Protein AF-A0A972ICA1-F1 (afdb_monomer_lite)

pLDDT: mean 73.64, std 11.97, range [53.56, 96.12]

Structure (mmCIF, N/CA/C/O backbone):
data_AF-A0A972ICA1-F1
#
_entry.id   AF-A0A972ICA1-F1
#
loop_
_atom_site.group_PDB
_atom_site.id
_atom_site.type_symbol
_atom_site.label_atom_id
_atom_site.label_alt_id
_atom_site.label_comp_id
_atom_site.label_asym_id
_atom_site.label_entity_id
_atom_site.label_seq_id
_atom_site.pdbx_PDB_ins_code
_atom_site.Cartn_x
_atom_site.Cartn_y
_atom_site.Cartn_z
_atom_site.occupancy
_atom_site.B_iso_or_equiv
_atom_site.auth_seq_id
_atom_site.auth_comp_id
_atom_site.auth_asym_id
_atom_site.auth_atom_id
_atom_site.pdbx_PDB_model_num
ATOM 1 N N . MET A 1 1 ? -33.301 -0.607 21.156 1.00 61.41 1 MET A N 1
ATOM 2 C CA . MET A 1 1 ? -32.364 0.360 20.544 1.00 61.41 1 MET A CA 1
ATOM 3 C C . MET A 1 1 ? -30.960 -0.072 20.928 1.00 61.41 1 MET A C 1
ATOM 5 O O . MET A 1 1 ? -30.749 -0.382 22.090 1.00 61.41 1 MET A O 1
ATOM 9 N N . ILE A 1 2 ? -30.044 -0.222 19.971 1.00 66.94 2 ILE A N 1
ATOM 10 C CA . ILE A 1 2 ? -28.656 -0.605 20.271 1.00 66.94 2 ILE A CA 1
ATOM 11 C C . ILE A 1 2 ? -27.937 0.642 20.794 1.00 66.94 2 ILE A C 1
ATOM 13 O O . ILE A 1 2 ? -27.804 1.620 20.060 1.00 66.94 2 ILE A O 1
ATOM 17 N N . ASP A 1 3 ? -27.471 0.613 22.042 1.00 67.50 3 ASP A N 1
ATOM 18 C CA . ASP A 1 3 ? -26.707 1.711 22.643 1.00 67.50 3 ASP A CA 1
ATOM 19 C C . ASP A 1 3 ? -25.271 1.762 22.101 1.00 67.50 3 ASP A C 1
ATOM 21 O O . ASP A 1 3 ? -24.304 1.311 22.724 1.00 67.50 3 ASP A O 1
ATOM 25 N N . PHE A 1 4 ? -25.122 2.354 20.917 1.00 67.06 4 PHE A N 1
ATOM 26 C CA . PHE A 1 4 ? -23.823 2.642 20.303 1.00 67.06 4 PHE A CA 1
ATOM 27 C C . PHE A 1 4 ? -22.940 3.530 21.192 1.00 67.06 4 PHE A C 1
ATOM 29 O O . PHE A 1 4 ? -21.721 3.363 21.241 1.00 67.06 4 PHE A O 1
ATOM 36 N N . ILE A 1 5 ? -23.553 4.447 21.945 1.00 72.75 5 ILE A N 1
ATOM 37 C CA . ILE A 1 5 ? -22.837 5.433 22.762 1.00 72.75 5 ILE A CA 1
ATOM 38 C C . ILE A 1 5 ? -22.186 4.813 24.006 1.00 72.75 5 ILE A C 1
ATOM 40 O O . ILE A 1 5 ? -21.096 5.242 24.409 1.00 72.75 5 ILE A O 1
ATOM 44 N N . ALA A 1 6 ? -22.805 3.770 24.572 1.00 75.31 6 ALA A N 1
ATOM 45 C CA . ALA A 1 6 ? -22.279 3.031 25.718 1.00 75.31 6 ALA A CA 1
ATOM 46 C C . ALA A 1 6 ? -21.074 2.161 25.325 1.00 75.31 6 ALA A C 1
ATOM 48 O O . ALA A 1 6 ? -20.125 2.019 26.094 1.00 75.31 6 ALA A O 1
ATOM 49 N N . LYS A 1 7 ? -21.070 1.628 24.095 1.00 78.69 7 LYS A N 1
ATOM 50 C CA . LYS A 1 7 ? -20.014 0.741 23.582 1.00 78.69 7 LYS A CA 1
ATOM 51 C C . LYS A 1 7 ? -19.014 1.422 22.647 1.00 78.69 7 LYS A C 1
ATOM 53 O O . LYS A 1 7 ? -18.225 0.725 22.016 1.00 78.69 7 LYS A O 1
ATOM 58 N N . ARG A 1 8 ? -18.971 2.762 22.595 1.00 79.94 8 ARG A N 1
ATOM 59 C CA . ARG A 1 8 ? -18.095 3.521 21.674 1.00 79.94 8 ARG A CA 1
ATOM 60 C C . ARG A 1 8 ? -16.644 3.026 21.669 1.00 79.94 8 ARG A C 1
ATOM 62 O O . ARG A 1 8 ? -16.030 2.929 20.617 1.00 79.94 8 ARG A O 1
ATOM 69 N N . LYS A 1 9 ? -16.113 2.667 22.847 1.00 82.56 9 LYS A N 1
ATOM 70 C CA . LYS A 1 9 ? -14.733 2.188 23.012 1.00 82.56 9 LYS A CA 1
ATOM 71 C C . LYS A 1 9 ? -14.476 0.900 22.227 1.00 82.56 9 LYS A C 1
ATOM 73 O O . LYS A 1 9 ? -13.418 0.773 21.631 1.00 82.56 9 LYS A O 1
ATOM 78 N N . VAL A 1 10 ? -15.446 -0.014 22.180 1.00 85.50 10 VAL A N 1
ATOM 79 C CA . VAL A 1 10 ? -15.333 -1.276 21.432 1.00 85.50 10 VAL A CA 1
ATOM 80 C C . VAL A 1 10 ? -15.249 -0.998 19.933 1.00 85.50 10 VAL A C 1
ATOM 82 O O . VAL A 1 10 ? -14.373 -1.534 19.265 1.00 85.50 10 VAL A O 1
ATOM 85 N N . PHE A 1 11 ? -16.092 -0.101 19.419 1.00 86.69 11 PHE A N 1
ATOM 86 C CA . PHE A 1 11 ? -16.052 0.291 18.009 1.00 86.69 11 PHE A CA 1
ATOM 87 C C . PHE A 1 11 ? -14.747 1.007 17.645 1.00 86.69 11 PHE A C 1
ATOM 89 O O . PHE A 1 11 ? -14.160 0.693 16.616 1.00 86.69 11 PHE A O 1
ATOM 96 N N . TYR A 1 12 ? -14.236 1.891 18.508 1.00 88.69 12 TYR A N 1
ATOM 97 C CA . TYR A 1 12 ? -12.927 2.515 18.288 1.00 88.69 12 TYR A CA 1
ATOM 98 C C . TYR A 1 12 ? -11.781 1.500 18.289 1.00 88.69 12 TYR A C 1
ATOM 100 O O . TYR A 1 12 ? -10.899 1.594 17.440 1.00 88.69 12 TYR A O 1
ATOM 108 N N . ILE A 1 13 ? -11.798 0.519 19.197 1.00 93.00 13 ILE A N 1
ATOM 109 C CA . ILE A 1 13 ? -10.777 -0.537 19.242 1.00 93.00 13 ILE A CA 1
ATOM 110 C C . ILE A 1 13 ? -10.806 -1.364 17.956 1.00 93.00 13 ILE A C 1
ATOM 112 O O . ILE A 1 13 ? -9.757 -1.577 17.358 1.00 93.00 13 ILE A O 1
ATOM 116 N N . ILE A 1 14 ? -11.989 -1.783 17.498 1.00 93.00 14 ILE A N 1
ATOM 117 C CA . ILE A 1 14 ? -12.127 -2.544 16.249 1.00 93.00 14 ILE A CA 1
ATOM 118 C C . ILE A 1 14 ? -11.581 -1.737 15.065 1.00 93.00 14 ILE A C 1
ATOM 120 O O . ILE A 1 14 ? -10.787 -2.262 14.288 1.00 93.00 14 ILE A O 1
ATOM 124 N N . SER A 1 15 ? -11.933 -0.452 14.960 1.00 92.69 15 SER A N 1
ATOM 125 C CA . SER A 1 15 ? -11.404 0.419 13.907 1.00 92.69 15 SER A CA 1
ATOM 126 C C . SER A 1 15 ? -9.880 0.533 13.962 1.00 92.69 15 SER A C 1
ATOM 128 O O . SER A 1 15 ? -9.226 0.403 12.932 1.00 92.69 15 SER A O 1
ATOM 130 N N . ILE A 1 16 ? -9.296 0.721 15.150 1.00 95.56 16 ILE A N 1
ATOM 131 C CA . ILE A 1 16 ? -7.837 0.791 15.32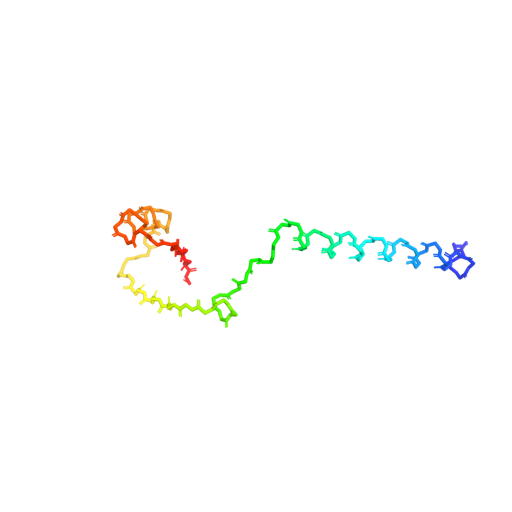1 1.00 95.56 16 ILE A CA 1
ATOM 132 C C . ILE A 1 16 ? -7.171 -0.516 14.886 1.00 95.56 16 ILE A C 1
ATOM 134 O O . ILE A 1 16 ? -6.157 -0.474 14.195 1.00 95.56 16 ILE A O 1
ATOM 138 N N . VAL A 1 17 ? -7.741 -1.668 15.244 1.00 96.12 17 VAL A N 1
ATOM 139 C CA . VAL A 1 17 ? -7.203 -2.982 14.859 1.00 96.12 17 VAL A CA 1
ATOM 140 C C . VAL A 1 17 ? -7.223 -3.163 13.342 1.00 96.12 17 VAL A C 1
ATOM 142 O O . VAL A 1 17 ? -6.231 -3.613 12.776 1.00 96.12 17 VAL A O 1
ATOM 145 N N . ILE A 1 18 ? -8.310 -2.772 12.670 1.00 95.19 18 ILE A N 1
ATOM 146 C CA . ILE A 1 18 ? -8.417 -2.856 11.205 1.00 95.19 18 ILE A CA 1
ATOM 147 C C . ILE A 1 18 ? -7.372 -1.960 10.531 1.00 95.19 18 ILE A C 1
ATOM 149 O O . ILE A 1 18 ? -6.680 -2.403 9.616 1.00 95.19 18 ILE A O 1
ATOM 153 N N . ILE A 1 19 ? -7.217 -0.720 11.002 1.00 94.88 19 ILE A N 1
ATOM 154 C CA . ILE A 1 19 ? -6.223 0.219 10.464 1.00 94.88 19 ILE A CA 1
ATOM 155 C C . ILE A 1 19 ? -4.804 -0.322 10.682 1.00 94.88 19 ILE A C 1
ATOM 157 O O . ILE A 1 19 ? -4.003 -0.333 9.750 1.00 94.88 19 ILE A O 1
ATOM 161 N N . ALA A 1 20 ? -4.500 -0.821 11.882 1.00 95.38 20 ALA A N 1
ATOM 162 C CA . ALA A 1 20 ? -3.198 -1.401 12.199 1.00 95.38 20 ALA A CA 1
ATOM 163 C C . ALA A 1 20 ? -2.890 -2.626 11.325 1.00 95.38 20 ALA A C 1
ATOM 165 O O . ALA A 1 20 ? -1.786 -2.734 10.796 1.00 95.38 20 ALA A O 1
ATOM 166 N N . ALA A 1 21 ? -3.865 -3.513 11.112 1.00 94.56 21 ALA A N 1
ATOM 167 C CA . ALA A 1 21 ? -3.715 -4.657 10.218 1.00 94.56 21 ALA A CA 1
ATOM 168 C C . ALA A 1 21 ? -3.448 -4.221 8.767 1.00 94.56 21 ALA A C 1
ATOM 170 O O . ALA A 1 21 ? -2.578 -4.790 8.112 1.00 94.56 21 ALA A O 1
ATOM 171 N N . GLY A 1 22 ? -4.136 -3.180 8.285 1.00 90.12 22 GLY A N 1
ATOM 172 C CA . GLY A 1 22 ? -3.887 -2.597 6.965 1.00 90.12 22 GLY A CA 1
ATOM 173 C C . GLY A 1 22 ? -2.472 -2.030 6.823 1.00 90.12 22 GLY A C 1
ATOM 174 O O . GLY A 1 22 ? -1.795 -2.309 5.837 1.00 90.12 22 GLY A O 1
ATOM 175 N N . ILE A 1 23 ? -1.987 -1.301 7.832 1.00 91.88 23 ILE A N 1
ATOM 176 C CA . ILE A 1 23 ? -0.615 -0.768 7.849 1.00 91.88 23 ILE A CA 1
ATOM 177 C C . ILE A 1 23 ? 0.408 -1.908 7.828 1.00 91.88 23 ILE A C 1
ATOM 179 O O . ILE A 1 23 ? 1.345 -1.878 7.033 1.00 91.88 23 ILE A O 1
ATOM 183 N N . LEU A 1 24 ? 0.219 -2.934 8.662 1.00 92.62 24 LEU A N 1
ATOM 184 C CA . LEU A 1 24 ? 1.103 -4.100 8.684 1.00 92.62 24 LEU A CA 1
ATOM 185 C C . LEU A 1 24 ? 1.111 -4.817 7.329 1.00 92.62 24 LEU A C 1
ATOM 187 O O . LEU A 1 24 ? 2.179 -5.170 6.839 1.00 92.62 24 LEU A O 1
ATOM 191 N N . ALA A 1 25 ? -0.047 -4.976 6.685 1.00 90.75 25 ALA A N 1
ATOM 192 C CA . ALA A 1 25 ? -0.134 -5.582 5.361 1.00 90.75 25 ALA A CA 1
ATOM 193 C C . ALA A 1 25 ? 0.672 -4.805 4.308 1.00 90.75 25 ALA A C 1
ATOM 195 O O . ALA A 1 25 ? 1.358 -5.431 3.504 1.00 90.75 25 ALA A O 1
ATOM 196 N N . VAL A 1 26 ? 0.642 -3.468 4.335 1.00 87.00 26 VAL A N 1
ATOM 197 C CA . VAL A 1 26 ? 1.445 -2.623 3.432 1.00 87.00 26 VAL A CA 1
ATOM 198 C C . VAL A 1 26 ? 2.943 -2.777 3.700 1.00 87.00 26 VAL A C 1
ATOM 200 O O . VAL A 1 26 ? 3.727 -2.858 2.759 1.00 87.00 26 VAL A O 1
ATOM 203 N N . ILE A 1 27 ? 3.350 -2.857 4.970 1.00 86.75 27 ILE A N 1
ATOM 204 C CA . ILE A 1 27 ? 4.761 -3.027 5.344 1.00 86.75 27 ILE A CA 1
ATOM 205 C C . ILE A 1 27 ? 5.288 -4.402 4.908 1.00 86.75 27 ILE A C 1
ATOM 207 O O . ILE A 1 27 ? 6.396 -4.485 4.385 1.00 86.75 27 ILE A O 1
ATOM 211 N N . PHE A 1 28 ? 4.513 -5.474 5.106 1.00 85.81 28 PHE A N 1
ATOM 212 C CA . PHE A 1 28 ? 4.962 -6.840 4.812 1.00 85.81 28 PHE A CA 1
ATOM 213 C C . PHE A 1 28 ? 4.831 -7.243 3.340 1.00 85.81 28 PHE A C 1
ATOM 215 O O . PHE A 1 28 ? 5.719 -7.920 2.833 1.00 85.81 28 PHE A O 1
ATOM 222 N N . ASN A 1 29 ? 3.757 -6.852 2.646 1.00 82.31 29 ASN A N 1
ATOM 223 C CA . ASN A 1 29 ? 3.602 -7.159 1.216 1.00 82.31 29 ASN A CA 1
ATOM 224 C C . ASN A 1 29 ? 4.343 -6.168 0.310 1.00 82.31 29 ASN A C 1
ATOM 226 O O . ASN A 1 29 ? 4.509 -6.438 -0.878 1.00 82.31 29 ASN A O 1
ATOM 230 N N . GLY A 1 30 ? 4.792 -5.038 0.862 1.00 69.81 30 GLY A N 1
ATOM 231 C CA . GLY A 1 30 ? 5.328 -3.930 0.088 1.00 69.81 30 GLY A CA 1
ATOM 232 C C . GLY A 1 30 ? 4.218 -3.134 -0.598 1.00 69.81 30 GLY A C 1
ATOM 233 O O . GLY A 1 30 ? 3.172 -3.656 -0.987 1.00 69.81 30 GLY A O 1
ATOM 234 N N . PHE A 1 31 ? 4.442 -1.832 -0.742 1.00 71.56 31 PHE A N 1
ATOM 235 C CA . PHE A 1 31 ? 3.595 -0.998 -1.585 1.00 71.56 31 PHE A CA 1
ATOM 236 C C . PHE A 1 31 ? 4.051 -1.189 -3.035 1.00 71.56 31 PHE A C 1
ATOM 238 O O . PHE A 1 31 ? 5.233 -1.004 -3.326 1.00 71.56 31 PHE A O 1
ATOM 245 N N . GLN A 1 32 ? 3.147 -1.580 -3.937 1.00 73.44 32 GLN A N 1
ATOM 246 C CA . GLN A 1 32 ? 3.436 -1.537 -5.371 1.00 73.44 32 GLN A CA 1
ATOM 247 C C . GLN A 1 32 ? 3.446 -0.067 -5.780 1.00 73.44 32 GLN A C 1
ATOM 249 O O . GLN A 1 32 ? 2.394 0.545 -5.972 1.00 73.44 32 GLN A O 1
ATOM 254 N N . TRP A 1 33 ? 4.638 0.519 -5.804 1.00 69.62 33 TRP A N 1
ATOM 255 C CA . TRP A 1 33 ? 4.810 1.908 -6.181 1.00 69.62 33 TRP A CA 1
ATOM 256 C C . TRP A 1 33 ? 4.510 2.062 -7.664 1.00 69.62 33 TRP A C 1
ATOM 258 O O . TRP A 1 33 ? 5.001 1.310 -8.502 1.00 69.62 33 TRP A O 1
ATOM 268 N N . ASP A 1 34 ? 3.681 3.052 -7.985 1.00 71.56 34 ASP A N 1
ATOM 269 C CA . ASP A 1 34 ? 3.549 3.465 -9.371 1.00 71.56 34 ASP A CA 1
ATOM 270 C C . ASP A 1 34 ? 4.909 3.983 -9.865 1.00 71.56 34 ASP A C 1
ATOM 272 O O . ASP A 1 34 ? 5.698 4.558 -9.107 1.00 71.56 34 ASP A O 1
ATOM 276 N N . ILE A 1 35 ? 5.167 3.820 -11.157 1.00 70.75 35 ILE A N 1
ATOM 277 C CA . ILE A 1 35 ? 6.401 4.243 -11.835 1.00 70.75 35 ILE A CA 1
ATOM 278 C C . ILE A 1 35 ? 6.740 5.729 -11.617 1.00 70.75 35 ILE A C 1
ATOM 280 O O . ILE A 1 35 ? 7.899 6.127 -11.731 1.00 70.75 35 ILE A O 1
ATOM 284 N N . GLN A 1 36 ? 5.740 6.550 -11.279 1.00 73.25 36 GLN A N 1
ATOM 285 C CA . GLN A 1 36 ? 5.897 7.963 -10.934 1.00 73.25 36 GLN A CA 1
ATOM 286 C C . GLN A 1 36 ? 6.649 8.185 -9.610 1.00 73.25 36 GLN A C 1
ATOM 288 O O . GLN A 1 36 ? 7.257 9.238 -9.436 1.00 73.25 36 GLN A O 1
ATOM 293 N N . PHE A 1 37 ? 6.630 7.214 -8.692 1.00 76.25 37 PHE A N 1
ATOM 294 C CA . PHE A 1 37 ? 7.286 7.296 -7.383 1.00 76.25 37 PHE A CA 1
ATOM 295 C C . PHE A 1 37 ? 8.603 6.522 -7.330 1.00 76.25 37 PHE A C 1
ATOM 297 O O . PHE A 1 37 ? 9.553 6.984 -6.706 1.00 76.25 37 PHE A O 1
ATOM 304 N N . GLU A 1 38 ? 8.673 5.362 -7.986 1.00 75.12 38 GLU A N 1
ATOM 305 C CA . GLU A 1 38 ? 9.889 4.535 -8.013 1.00 75.12 38 GLU A CA 1
ATOM 306 C C . GLU A 1 38 ? 10.937 5.075 -9.003 1.00 75.12 38 GLU A C 1
ATOM 308 O O . GLU A 1 38 ? 12.135 4.825 -8.866 1.00 75.12 38 GLU A O 1
ATOM 313 N N . GLY A 1 39 ? 10.492 5.89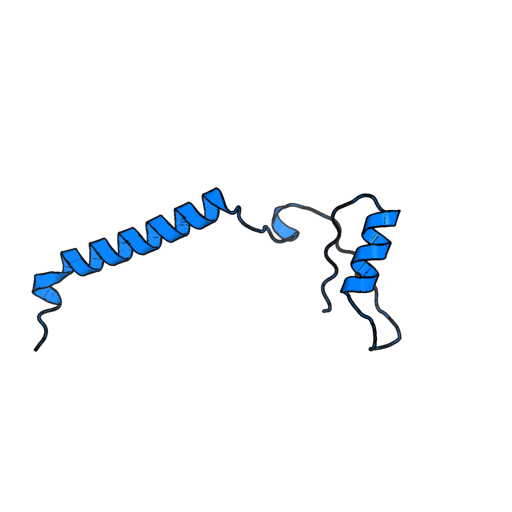1 -9.965 1.00 63.34 39 GLY A N 1
ATOM 314 C CA . GLY A 1 39 ? 11.315 6.367 -11.064 1.00 63.34 39 GLY A CA 1
ATOM 315 C C . GLY A 1 39 ? 11.493 5.280 -12.124 1.00 63.34 39 GLY A C 1
ATOM 316 O O . GLY A 1 39 ? 11.678 4.099 -11.844 1.00 63.34 39 GLY A O 1
ATOM 317 N N . GLY A 1 40 ? 11.421 5.669 -13.392 1.00 72.38 40 GLY A N 1
ATOM 318 C CA . GLY A 1 40 ? 11.495 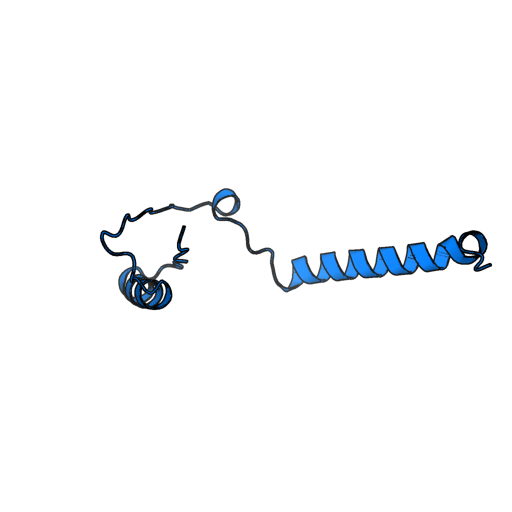4.717 -14.491 1.00 72.38 40 GLY A CA 1
ATOM 319 C C . GLY A 1 40 ? 11.273 5.378 -15.840 1.00 72.38 40 GLY A C 1
ATOM 320 O O . GLY A 1 40 ? 11.141 6.595 -15.949 1.00 72.38 40 GLY A O 1
ATOM 321 N N . THR A 1 41 ? 11.250 4.568 -16.892 1.00 74.81 41 THR A N 1
ATOM 322 C CA . THR A 1 41 ? 10.990 5.031 -18.257 1.00 74.81 41 THR A CA 1
ATOM 323 C C . THR A 1 41 ? 9.679 4.439 -18.740 1.00 74.81 41 THR A C 1
ATOM 325 O O . THR A 1 41 ? 9.530 3.220 -18.779 1.00 74.81 41 THR A O 1
ATOM 328 N N . ILE A 1 42 ? 8.742 5.305 -19.129 1.00 73.56 42 ILE A N 1
ATOM 329 C CA . ILE A 1 42 ? 7.493 4.896 -19.775 1.00 73.56 42 ILE A CA 1
ATOM 330 C C . ILE A 1 42 ? 7.746 4.807 -21.270 1.00 73.56 42 ILE A C 1
ATOM 332 O O . ILE A 1 42 ? 8.059 5.815 -21.902 1.00 73.56 42 ILE A O 1
ATOM 336 N N . ILE A 1 43 ? 7.571 3.621 -21.842 1.00 69.75 43 ILE A N 1
ATOM 337 C CA . ILE A 1 43 ?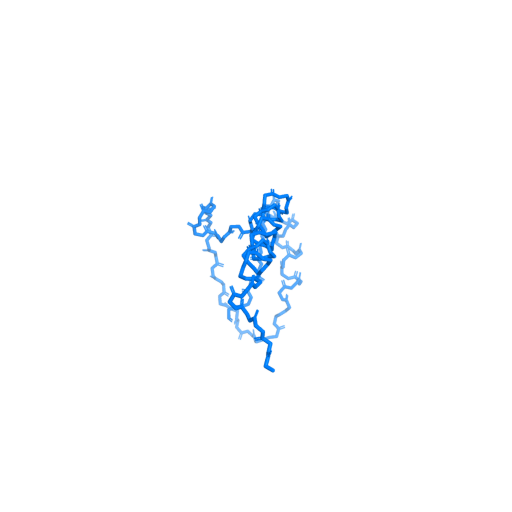 7.597 3.431 -23.290 1.00 69.75 43 ILE A CA 1
ATOM 338 C C . ILE A 1 43 ? 6.160 3.164 -23.727 1.00 69.75 43 ILE A C 1
ATOM 340 O O . ILE A 1 43 ? 5.584 2.133 -23.391 1.00 69.75 43 ILE A O 1
ATOM 344 N N . LYS A 1 44 ? 5.569 4.117 -24.450 1.00 69.88 44 LYS A N 1
ATOM 345 C CA . LYS A 1 44 ? 4.255 3.951 -25.078 1.00 69.88 44 LYS A CA 1
ATOM 346 C C . LYS A 1 44 ? 4.470 3.496 -26.511 1.00 69.88 44 LYS A C 1
ATOM 348 O O . LYS A 1 44 ? 5.164 4.170 -27.266 1.00 69.88 44 LYS A O 1
ATOM 353 N N . ILE A 1 45 ? 3.896 2.353 -26.862 1.00 68.25 45 ILE A N 1
ATOM 354 C CA . ILE A 1 45 ? 3.966 1.794 -28.210 1.00 68.25 45 ILE A CA 1
ATOM 355 C C . ILE A 1 45 ? 2.536 1.719 -28.724 1.00 68.25 45 ILE A C 1
ATOM 357 O O . ILE A 1 45 ? 1.717 0.986 -28.175 1.00 68.25 45 ILE A O 1
ATOM 361 N N . GLU A 1 46 ? 2.235 2.499 -29.754 1.00 68.38 46 GLU A N 1
ATOM 362 C CA . GLU A 1 46 ? 0.964 2.401 -30.463 1.00 68.38 46 GLU A CA 1
ATOM 363 C C . GLU A 1 46 ? 1.041 1.203 -31.403 1.00 68.38 46 GLU A C 1
ATOM 365 O O . GLU A 1 46 ? 1.902 1.144 -32.284 1.00 68.38 46 GLU A O 1
ATOM 370 N N . MET A 1 47 ? 0.179 0.213 -31.177 1.00 66.25 47 MET A N 1
ATOM 371 C CA . MET A 1 47 ? 0.115 -0.958 -32.039 1.00 66.25 47 MET A CA 1
ATOM 372 C C . MET A 1 47 ? -1.011 -0.805 -33.071 1.00 66.25 47 MET A C 1
ATOM 374 O O . MET A 1 47 ? -2.096 -0.346 -32.715 1.00 66.25 47 MET A O 1
ATOM 378 N N . PRO A 1 48 ? -0.771 -1.181 -34.340 1.00 61.84 48 PRO A N 1
ATOM 379 C CA . PRO A 1 48 ? -1.721 -0.955 -35.432 1.00 61.84 48 PRO A CA 1
ATOM 380 C C . PRO A 1 48 ? -2.980 -1.836 -35.368 1.00 61.84 48 PRO A C 1
ATOM 382 O O . PRO A 1 48 ? -4.016 -1.447 -35.897 1.00 61.84 48 PRO A O 1
ATOM 385 N N . ASP A 1 49 ? -2.920 -2.989 -34.699 1.00 62.41 49 ASP A N 1
ATOM 386 C CA . ASP A 1 49 ? -4.041 -3.925 -34.546 1.00 62.41 49 ASP A CA 1
ATOM 387 C C . ASP A 1 49 ? -4.563 -3.973 -33.098 1.00 62.41 49 ASP A C 1
ATOM 389 O O . ASP A 1 49 ? -3.820 -3.815 -32.138 1.00 62.41 49 ASP A O 1
ATOM 393 N N . ALA A 1 50 ? -5.858 -4.224 -32.896 1.00 60.78 50 ALA A N 1
ATOM 394 C CA . ALA A 1 50 ? -6.466 -4.256 -31.554 1.00 60.78 50 ALA A CA 1
ATOM 395 C C . ALA A 1 50 ? -6.290 -5.602 -30.809 1.00 60.78 50 ALA A C 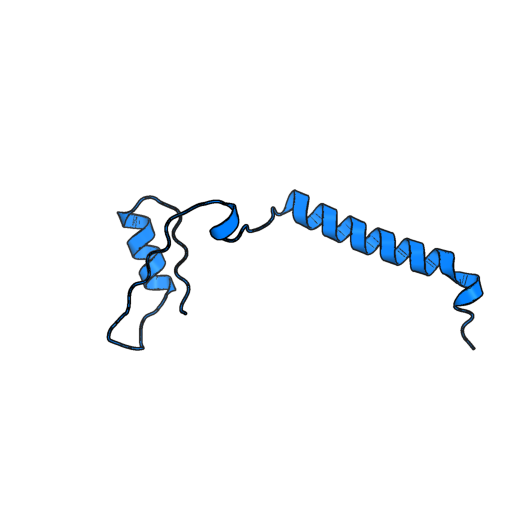1
ATOM 397 O O . ALA A 1 50 ? -6.723 -5.741 -29.660 1.00 60.78 50 ALA A O 1
ATOM 398 N N . ASN A 1 51 ? -5.673 -6.592 -31.462 1.00 58.72 51 ASN A N 1
ATOM 399 C CA . ASN A 1 51 ? -5.651 -8.006 -31.068 1.00 58.72 51 ASN A CA 1
ATOM 400 C C . ASN A 1 51 ? -4.317 -8.440 -30.429 1.00 58.72 51 ASN A C 1
ATOM 402 O O . ASN A 1 51 ? -3.841 -9.552 -30.649 1.00 58.72 51 ASN A O 1
ATOM 406 N N . PHE A 1 52 ? -3.687 -7.553 -29.657 1.00 62.62 52 PHE A N 1
ATOM 407 C CA . PHE A 1 52 ? -2.446 -7.879 -28.958 1.00 62.62 52 PHE A CA 1
ATOM 408 C C . PHE A 1 52 ? -2.710 -8.413 -27.554 1.00 62.62 52 PHE A C 1
ATOM 410 O O . PHE A 1 52 ? -3.428 -7.802 -26.758 1.00 62.62 52 PHE A O 1
ATOM 417 N N . ASP A 1 53 ? -2.085 -9.552 -27.262 1.00 65.12 53 ASP A N 1
ATOM 418 C CA . ASP A 1 53 ? -2.026 -10.144 -25.932 1.00 65.12 53 ASP A CA 1
ATOM 419 C C . ASP A 1 53 ? -0.844 -9.537 -25.165 1.00 65.12 53 ASP A C 1
ATOM 421 O O . ASP A 1 53 ? 0.328 -9.797 -25.466 1.00 65.12 53 ASP A O 1
ATOM 425 N N . SER A 1 54 ? -1.162 -8.702 -24.176 1.00 65.81 54 SER A N 1
ATOM 426 C CA . SER A 1 54 ? -0.183 -8.040 -23.314 1.00 65.81 54 SER A CA 1
ATOM 427 C C . SER A 1 54 ? 0.755 -9.046 -22.635 1.00 65.81 54 SER A C 1
ATOM 429 O O . SER A 1 54 ? 1.946 -8.768 -22.523 1.00 65.81 54 SER A O 1
ATOM 431 N N . ASN A 1 55 ? 0.284 -10.253 -22.296 1.00 66.19 55 ASN A N 1
ATOM 432 C CA . ASN A 1 55 ? 1.113 -11.274 -21.645 1.00 66.19 55 ASN A CA 1
ATOM 433 C C . ASN A 1 55 ? 2.186 -11.844 -22.583 1.00 66.19 55 ASN A C 1
ATOM 435 O O . ASN A 1 55 ? 3.325 -12.092 -22.172 1.00 66.19 55 ASN A O 1
ATOM 439 N N . ALA A 1 56 ? 1.852 -12.026 -23.864 1.00 67.56 56 ALA A N 1
ATOM 440 C CA . ALA A 1 56 ? 2.807 -12.503 -24.859 1.00 67.56 56 ALA A CA 1
ATOM 441 C C . ALA A 1 56 ? 3.920 -11.467 -25.104 1.00 67.56 56 ALA A C 1
ATOM 443 O O . ALA A 1 56 ? 5.089 -11.836 -25.247 1.00 67.56 56 ALA A O 1
ATOM 444 N N . ILE A 1 57 ? 3.575 -10.177 -25.086 1.00 69.69 57 ILE A N 1
ATOM 445 C CA . ILE A 1 57 ? 4.521 -9.064 -25.245 1.00 69.69 57 ILE A CA 1
ATOM 446 C C . ILE A 1 57 ? 5.445 -8.951 -24.026 1.00 69.69 57 ILE A C 1
ATOM 448 O O . ILE A 1 57 ? 6.660 -8.840 -24.196 1.00 69.69 57 ILE A O 1
ATOM 452 N N . GLU A 1 58 ? 4.904 -9.056 -22.808 1.00 65.81 58 GLU A N 1
ATOM 453 C CA . GLU A 1 58 ? 5.713 -9.049 -21.582 1.00 65.81 58 GLU A CA 1
ATOM 454 C C . GLU A 1 58 ? 6.767 -10.154 -21.582 1.00 65.81 58 GLU A C 1
ATOM 456 O O . GLU A 1 58 ? 7.927 -9.902 -21.259 1.00 65.81 58 GLU A O 1
ATOM 461 N N . SER A 1 59 ? 6.386 -11.374 -21.971 1.00 65.75 59 SER A N 1
ATOM 462 C CA . SER A 1 59 ? 7.297 -12.523 -21.951 1.00 65.75 59 SER A CA 1
ATOM 463 C C . SER A 1 59 ? 8.483 -12.365 -22.912 1.00 65.75 59 SER A C 1
ATOM 465 O O . SER A 1 59 ? 9.615 -12.661 -22.531 1.00 65.75 59 SER A O 1
ATOM 467 N N . ARG A 1 60 ? 8.252 -11.833 -24.124 1.00 69.38 60 ARG A N 1
ATOM 468 C CA . ARG A 1 60 ? 9.306 -11.604 -25.128 1.00 69.38 60 ARG A CA 1
ATOM 469 C C . ARG A 1 60 ? 10.200 -10.417 -24.783 1.00 69.38 60 ARG A C 1
ATOM 471 O O . ARG A 1 60 ? 11.403 -10.462 -25.019 1.00 69.38 60 ARG A O 1
ATOM 478 N N . LEU A 1 61 ? 9.635 -9.357 -24.207 1.00 68.81 61 LEU A N 1
ATOM 479 C CA . LEU A 1 61 ? 10.419 -8.190 -23.805 1.00 68.81 61 LEU A CA 1
ATOM 480 C C . LEU A 1 61 ? 11.263 -8.476 -22.559 1.00 68.81 61 LEU A C 1
ATOM 482 O O . LEU A 1 61 ? 12.399 -8.018 -22.485 1.00 68.81 61 LEU A O 1
ATOM 486 N N . ARG A 1 62 ? 10.765 -9.278 -21.608 1.00 66.44 62 ARG A N 1
ATOM 487 C CA . ARG A 1 62 ? 11.546 -9.693 -20.431 1.00 66.44 62 ARG A CA 1
ATOM 488 C C . ARG A 1 62 ? 12.757 -10.552 -20.799 1.00 66.44 62 ARG A C 1
ATOM 490 O O . ARG A 1 62 ? 13.800 -10.392 -20.167 1.00 66.44 62 ARG A O 1
ATOM 497 N N . SER A 1 63 ? 12.647 -11.425 -21.807 1.00 64.62 63 SER A N 1
ATOM 498 C CA . SER A 1 63 ? 13.780 -12.249 -22.255 1.00 64.62 63 SER A CA 1
ATOM 499 C C . SER A 1 63 ? 14.867 -11.435 -22.957 1.00 64.62 63 SER A C 1
ATOM 501 O O . SER A 1 63 ? 16.043 -11.735 -22.783 1.00 64.62 63 SER A O 1
ATOM 503 N N . GLU A 1 64 ? 14.484 -10.400 -23.709 1.00 67.50 64 GLU A N 1
ATOM 504 C CA . GLU A 1 64 ? 15.423 -9.596 -24.502 1.00 67.50 64 GLU A CA 1
ATOM 505 C C . GLU A 1 64 ? 16.061 -8.453 -23.695 1.00 67.50 64 GLU A C 1
ATOM 507 O O . GLU A 1 64 ? 17.231 -8.131 -23.875 1.00 67.50 64 GLU A O 1
ATOM 512 N N . LEU A 1 65 ? 15.308 -7.835 -22.778 1.00 63.75 65 LEU A N 1
ATOM 513 C CA . LEU A 1 65 ? 15.740 -6.616 -22.084 1.00 63.75 65 LEU A CA 1
ATOM 514 C C . LEU A 1 65 ? 16.313 -6.862 -20.680 1.00 63.75 65 LEU A C 1
ATOM 516 O O . LEU A 1 65 ? 16.754 -5.901 -20.053 1.00 63.75 65 LEU A O 1
ATOM 520 N N . GLN A 1 66 ? 16.300 -8.108 -20.174 1.00 57.00 66 GLN A N 1
ATOM 521 C CA . GLN A 1 66 ? 16.763 -8.498 -18.823 1.00 57.00 66 GLN A CA 1
ATOM 522 C C . GLN A 1 66 ? 16.332 -7.525 -17.700 1.00 57.00 66 GLN A C 1
ATOM 524 O O . GLN A 1 66 ? 17.024 -7.353 -16.697 1.00 57.00 66 GLN A O 1
ATOM 529 N N . LYS A 1 67 ? 15.182 -6.860 -17.859 1.00 60.12 67 LYS A N 1
ATOM 530 C CA . LYS A 1 67 ? 14.685 -5.823 -16.948 1.00 60.12 67 LYS A CA 1
ATOM 531 C C . LYS A 1 67 ? 13.214 -6.073 -16.628 1.00 60.12 67 LYS A C 1
ATOM 533 O O . LYS A 1 67 ? 12.487 -6.644 -17.441 1.00 60.12 67 LYS A O 1
ATOM 538 N N . SER A 1 68 ? 12.783 -5.666 -15.432 1.00 55.47 68 SER A N 1
ATOM 539 C CA . SER A 1 68 ? 11.377 -5.736 -15.018 1.00 55.47 68 SER A CA 1
ATOM 540 C C . SER A 1 68 ? 10.535 -4.851 -15.939 1.00 55.47 68 SER A C 1
ATOM 542 O O . SER A 1 68 ? 10.711 -3.633 -15.961 1.00 55.47 68 SER A O 1
ATOM 544 N N . ILE A 1 69 ? 9.677 -5.475 -16.746 1.00 62.22 69 ILE A N 1
ATOM 545 C CA . ILE A 1 69 ? 8.766 -4.799 -17.675 1.00 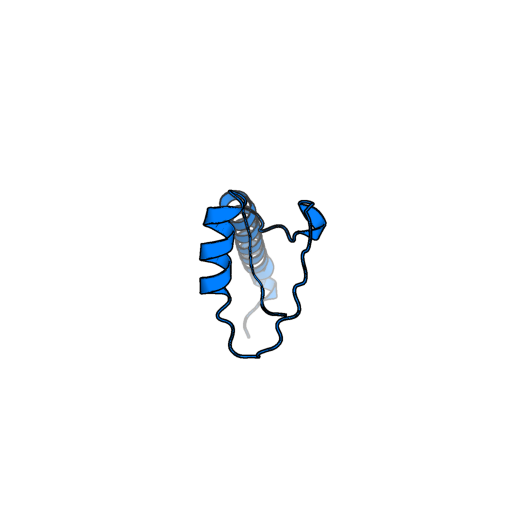62.22 69 ILE A CA 1
ATOM 546 C C . ILE A 1 69 ? 7.351 -5.241 -17.328 1.00 62.22 69 ILE A C 1
ATOM 548 O O . ILE A 1 69 ? 7.072 -6.443 -17.243 1.00 62.22 69 ILE A O 1
ATOM 552 N N . VAL A 1 70 ? 6.484 -4.255 -17.124 1.00 63.91 70 VAL A N 1
ATOM 553 C CA . VAL A 1 70 ? 5.041 -4.402 -16.933 1.00 63.91 70 VAL A CA 1
ATOM 554 C C . VAL A 1 70 ? 4.387 -3.783 -18.164 1.00 63.91 70 VAL A C 1
ATOM 556 O O . VAL A 1 70 ? 4.590 -2.598 -18.432 1.00 63.91 70 VAL A O 1
ATOM 559 N N . ALA A 1 71 ? 3.670 -4.580 -18.955 1.00 61.53 71 ALA A N 1
ATOM 560 C CA . ALA A 1 71 ? 2.952 -4.106 -20.130 1.00 61.53 71 ALA A CA 1
ATOM 561 C C . ALA A 1 71 ? 1.482 -3.922 -19.762 1.00 61.53 71 ALA A C 1
ATOM 563 O O . ALA A 1 71 ? 0.709 -4.870 -19.651 1.00 61.53 71 ALA A O 1
ATOM 564 N N . GLN A 1 72 ? 1.082 -2.668 -19.602 1.00 59.88 72 GLN A N 1
ATOM 565 C CA . GLN A 1 72 ? -0.309 -2.328 -19.367 1.00 59.88 72 GLN A CA 1
ATOM 566 C C . GLN A 1 72 ? -0.964 -1.912 -20.683 1.00 59.88 72 GLN A C 1
ATOM 568 O O . GLN A 1 72 ? -0.464 -1.032 -21.385 1.00 59.88 72 GLN A O 1
ATOM 573 N N . LYS A 1 73 ? -2.095 -2.541 -21.015 1.00 54.41 73 LYS A N 1
ATOM 574 C CA . LYS A 1 73 ? -2.972 -2.052 -22.079 1.00 54.41 73 LYS A CA 1
ATOM 575 C C . LYS A 1 73 ? -3.652 -0.777 -21.574 1.00 54.41 73 LYS A C 1
ATOM 577 O O . LYS A 1 73 ? -4.366 -0.836 -20.573 1.00 54.41 73 LYS A O 1
ATOM 582 N N . ALA A 1 74 ? -3.359 0.347 -22.223 1.00 53.56 74 ALA A N 1
ATOM 583 C CA . ALA A 1 74 ? -4.071 1.606 -22.018 1.00 53.56 74 ALA A CA 1
ATOM 584 C C . ALA A 1 74 ? -5.408 1.598 -22.770 1.00 53.56 74 ALA A C 1
ATOM 586 O O . ALA A 1 74 ? -5.477 0.941 -23.836 1.00 53.56 74 ALA A O 1
#

Sequence (74 aa):
MIDFIAKRKVFYIISIVIIAAGILAVIFNGFQWDIQFEGGTIIKIEMPDANFDSNAIESRLRSELQKSIVAQKA

Foldseek 3Di:
DDPCVVCVVVVVVVVVVVVVVVVVCCVVVPDPDDCVVVPDDDDDDDDPDPPDDQVVVQVVCCVVVVDDDRRDDD

Secondary structure (DSSP, 8-state):
---TTTTHHHHHHHHHHHHHHHHHHHHHH-----HHHH---------SSS---HHHHHHHHHHHH-S-------

Radius of gyration: 22.35 Å; chains: 1; bounding box: 49×20×61 Å